Protein AF-A0A0N1B416-F1 (afdb_monomer_lite)

Sequence (155 aa):
MKAIVTQAWQATYADPIELNMGDELTLGRRDSEYPGWVWAACVRTGKSGWVPETLVQMKDELPVARRAYSGRELNVQPGDVITVIDTLFGWHWAQLKSGVVGWLPANHVAAWPAMRMRAERRSDAEDDEALAGQLQRLTRFASSGQANRGNELRA

Secondary structure (DSSP, 8-state):
-EEEE-S-B--S-SS--EE-TT-BEEEEEEPSSSTTEEEEEETTT--EEEEEGGGEEEETTEEEESS-EE-PBP-B-TT-EEEEEEEETTEEEEEETTS-EEEEEGGGEEETTTTHHHHHHHHHHHHHHHHHHHHHHHTTSSS------------

Radius of gyration: 32.16 Å; chains: 1; bounding box: 93×24×95 Å

Foldseek 3Di:
DKKFFAAWDDKPDPDWDWAAAFFFWDWDDADPVQGQWTWIAGPVPRHIDIDGVVQWDQDPNTTTGRHTDTQFADGDHGGFMWDFDDDDRQKTFIAGPVRDTHIDGNVRIDDPPPPPVPPVVVVVVVVVVVVVVVVVVVVVVVPPDDDDDDDDDDD

Structure (mmCIF, N/CA/C/O backbone):
data_AF-A0A0N1B416-F1
#
_entry.id   AF-A0A0N1B416-F1
#
loop_
_atom_site.group_PDB
_atom_site.id
_atom_site.type_symbol
_atom_site.label_atom_id
_atom_site.label_alt_id
_atom_site.label_comp_id
_atom_site.label_asym_id
_atom_site.label_entity_id
_atom_site.label_seq_id
_atom_site.pdbx_PDB_ins_code
_atom_site.Cartn_x
_atom_site.Cartn_y
_atom_site.Cartn_z
_atom_site.occupancy
_atom_site.B_iso_or_equiv
_atom_site.auth_seq_id
_atom_site.auth_comp_id
_atom_site.auth_asym_id
_atom_site.auth_atom_id
_atom_site.pdbx_PDB_model_num
ATOM 1 N N . MET A 1 1 ? -12.748 -7.566 6.703 1.00 91.75 1 MET A N 1
ATOM 2 C CA . MET A 1 1 ? -12.918 -7.601 8.183 1.00 91.75 1 MET A CA 1
ATOM 3 C C . MET A 1 1 ? -13.146 -6.176 8.688 1.00 91.75 1 MET A C 1
ATOM 5 O O . MET A 1 1 ? -12.531 -5.278 8.132 1.00 91.75 1 MET A O 1
ATOM 9 N N . LYS A 1 2 ? -13.998 -5.928 9.696 1.00 95.12 2 LYS A N 1
ATOM 10 C CA . LYS A 1 2 ? -14.076 -4.599 10.343 1.00 95.12 2 LYS A CA 1
ATOM 11 C C . LYS A 1 2 ? -13.057 -4.481 11.477 1.00 95.12 2 LYS A C 1
ATOM 13 O O . LYS A 1 2 ? -12.913 -5.416 12.263 1.00 95.12 2 LYS A O 1
ATOM 18 N N . ALA A 1 3 ? -12.416 -3.324 11.583 1.00 95.94 3 ALA A N 1
ATOM 19 C CA . ALA A 1 3 ? -11.455 -3.015 12.635 1.00 95.94 3 ALA A CA 1
ATOM 20 C C . ALA A 1 3 ? -11.609 -1.563 13.107 1.00 95.94 3 ALA A C 1
ATOM 22 O O . ALA A 1 3 ? -12.207 -0.732 12.418 1.00 95.94 3 ALA A O 1
ATOM 23 N N . ILE A 1 4 ? -11.083 -1.284 14.294 1.00 96.00 4 ILE A N 1
ATOM 24 C CA . ILE A 1 4 ? -10.955 0.061 14.852 1.00 96.00 4 ILE A CA 1
ATOM 25 C C . ILE A 1 4 ? -9.478 0.422 14.941 1.00 96.00 4 ILE A C 1
ATOM 27 O O . ILE A 1 4 ? -8.661 -0.398 15.360 1.00 96.00 4 ILE A O 1
ATOM 31 N N . VAL A 1 5 ? -9.142 1.641 14.543 1.00 97.06 5 VAL A N 1
ATOM 32 C CA . VAL A 1 5 ? -7.798 2.195 14.691 1.00 97.06 5 VAL A CA 1
ATOM 33 C C . VAL A 1 5 ? -7.546 2.473 16.172 1.00 97.06 5 VAL A C 1
ATOM 35 O O . VAL A 1 5 ? -8.358 3.110 16.843 1.00 97.06 5 VAL A O 1
ATOM 38 N N . THR A 1 6 ? -6.432 1.974 16.697 1.00 96.94 6 THR A N 1
ATOM 39 C CA . THR A 1 6 ? -6.009 2.145 18.096 1.00 96.94 6 THR A CA 1
ATOM 40 C C . THR A 1 6 ? -4.849 3.127 18.231 1.00 96.94 6 THR A C 1
ATOM 42 O O . THR A 1 6 ? -4.691 3.733 19.289 1.00 96.94 6 THR A O 1
ATOM 45 N N . GLN A 1 7 ? -4.069 3.325 17.166 1.00 97.69 7 GLN A N 1
ATOM 46 C CA . GLN A 1 7 ? -2.953 4.268 17.098 1.00 97.69 7 GLN A CA 1
ATOM 47 C C . GLN A 1 7 ? -3.022 5.064 15.793 1.00 97.69 7 GLN A C 1
ATOM 49 O O . GLN A 1 7 ? -3.337 4.508 14.743 1.00 97.69 7 GLN A O 1
ATOM 54 N N . ALA A 1 8 ? -2.720 6.362 15.848 1.00 97.81 8 ALA A N 1
ATOM 55 C CA . ALA A 1 8 ? -2.707 7.200 14.652 1.00 97.81 8 ALA A CA 1
ATOM 56 C C . ALA A 1 8 ? -1.671 6.695 13.632 1.00 97.81 8 ALA A C 1
ATOM 58 O O . ALA A 1 8 ? -0.619 6.179 14.010 1.00 97.81 8 ALA A O 1
ATOM 59 N N . TRP A 1 9 ? -1.961 6.874 12.347 1.00 97.69 9 TRP A N 1
ATOM 60 C CA . TRP A 1 9 ? -0.996 6.690 11.263 1.00 97.69 9 TRP A CA 1
ATOM 61 C C . TRP A 1 9 ? -1.133 7.855 10.292 1.00 97.69 9 TRP A C 1
ATOM 63 O O . TRP A 1 9 ? -2.249 8.268 9.964 1.00 97.69 9 TRP A O 1
ATOM 73 N N . GLN A 1 10 ? 0.002 8.390 9.857 1.00 97.25 10 GLN A N 1
ATOM 74 C CA . GLN A 1 10 ? 0.067 9.450 8.866 1.00 97.25 10 GLN A CA 1
ATOM 75 C C . GLN A 1 10 ? 0.816 8.919 7.655 1.00 97.25 10 GLN A C 1
ATOM 77 O O . GLN A 1 10 ? 1.895 8.352 7.801 1.00 97.25 10 GLN A O 1
ATOM 82 N N . ALA A 1 11 ? 0.232 9.116 6.475 1.00 95.88 11 ALA A N 1
ATOM 83 C CA . ALA A 1 11 ? 0.821 8.673 5.227 1.00 95.88 11 ALA A CA 1
ATOM 84 C C . ALA A 1 11 ? 2.219 9.274 5.060 1.00 95.88 11 ALA A C 1
ATOM 86 O O . ALA A 1 11 ? 2.392 10.495 5.095 1.00 95.88 11 ALA A O 1
ATOM 87 N N . THR A 1 12 ? 3.202 8.404 4.853 1.00 93.81 12 THR A N 1
ATOM 88 C CA . THR A 1 12 ? 4.614 8.801 4.790 1.00 93.81 12 THR A CA 1
ATOM 89 C C . THR A 1 12 ? 4.937 9.558 3.501 1.00 93.81 12 THR A C 1
ATOM 91 O O . THR A 1 12 ? 5.748 10.485 3.492 1.00 93.81 12 THR A O 1
ATOM 94 N N . TYR A 1 13 ? 4.286 9.182 2.399 1.00 91.56 13 TYR A N 1
ATOM 95 C CA . TYR A 1 13 ? 4.576 9.694 1.063 1.00 91.56 13 TYR A CA 1
ATOM 96 C C . TYR A 1 13 ? 3.365 10.426 0.489 1.00 91.56 13 TYR A C 1
ATOM 98 O O . TYR A 1 13 ? 2.300 9.840 0.303 1.00 91.56 13 TYR A O 1
ATOM 106 N N . ALA A 1 14 ? 3.542 11.711 0.170 1.00 90.25 14 ALA A N 1
ATOM 107 C CA . ALA A 1 14 ? 2.498 12.518 -0.460 1.00 90.25 14 ALA A CA 1
ATOM 108 C C . ALA A 1 14 ? 2.210 12.081 -1.907 1.00 90.25 14 ALA A C 1
ATOM 110 O O . ALA A 1 14 ? 1.077 12.205 -2.367 1.00 90.25 14 ALA A O 1
ATOM 111 N N . ASP A 1 15 ? 3.228 11.563 -2.602 1.00 92.56 15 ASP A N 1
ATOM 112 C CA . ASP A 1 15 ? 3.116 11.060 -3.969 1.00 92.56 15 ASP A CA 1
ATOM 113 C C . ASP A 1 15 ? 3.528 9.578 -4.033 1.00 92.56 15 ASP A C 1
ATOM 115 O O . ASP A 1 15 ? 4.700 9.270 -4.272 1.00 92.56 15 ASP A O 1
ATOM 119 N N . PRO A 1 16 ? 2.604 8.649 -3.727 1.00 95.81 16 PRO A N 1
ATOM 120 C CA . PRO A 1 16 ? 2.920 7.230 -3.645 1.00 95.81 16 PRO A CA 1
ATOM 121 C C . PRO A 1 16 ? 3.225 6.626 -5.020 1.00 95.81 16 PRO A C 1
ATOM 123 O O . PRO A 1 16 ? 2.809 7.127 -6.069 1.00 95.81 16 PRO A O 1
ATOM 126 N N . ILE A 1 17 ? 3.927 5.491 -5.010 1.00 97.88 17 ILE A N 1
ATOM 127 C CA . ILE A 1 17 ? 4.115 4.683 -6.214 1.00 97.88 17 ILE A CA 1
ATOM 128 C C . ILE A 1 17 ? 2.772 4.113 -6.692 1.00 97.88 17 ILE A C 1
ATOM 130 O O . ILE A 1 17 ? 1.999 3.562 -5.909 1.00 97.88 17 ILE A O 1
ATOM 134 N N . GLU A 1 18 ? 2.524 4.221 -7.995 1.00 97.88 18 GLU A N 1
ATOM 135 C CA . GLU A 1 18 ? 1.348 3.673 -8.672 1.00 97.88 18 GLU A CA 1
ATOM 136 C C . GLU A 1 18 ? 1.817 2.828 -9.856 1.00 97.88 18 GLU A C 1
ATOM 138 O O . GLU A 1 18 ? 2.537 3.315 -10.736 1.00 97.88 18 GLU A O 1
ATOM 143 N N . LEU A 1 19 ? 1.416 1.560 -9.863 1.00 98.44 19 LEU A N 1
ATOM 144 C CA . LEU A 1 19 ? 1.867 0.553 -10.815 1.00 98.44 19 LEU A CA 1
ATOM 145 C C . LEU A 1 19 ? 0.690 -0.045 -11.574 1.00 98.44 19 LEU A C 1
ATOM 147 O O . LEU A 1 19 ? -0.340 -0.393 -10.992 1.00 98.44 19 LEU A O 1
ATOM 151 N N . ASN A 1 20 ? 0.901 -0.255 -12.866 1.00 98.38 20 ASN A N 1
ATOM 152 C CA . ASN A 1 20 ? 0.094 -1.116 -13.713 1.00 98.38 20 ASN A CA 1
ATOM 153 C C . ASN A 1 20 ? 0.740 -2.501 -13.817 1.00 98.38 20 ASN A C 1
ATOM 155 O O . ASN A 1 20 ? 1.9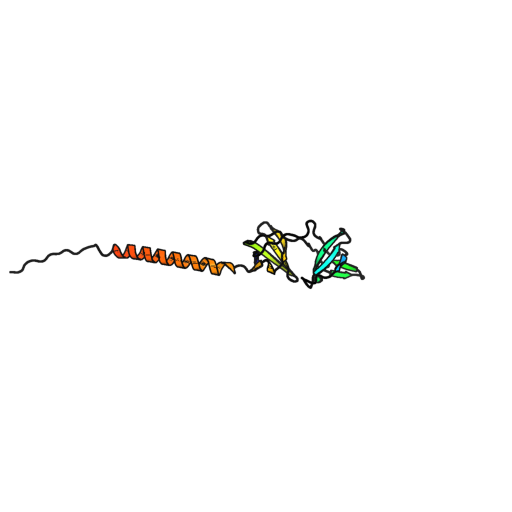44 -2.664 -13.625 1.00 98.38 20 ASN A O 1
ATOM 159 N N . MET A 1 21 ? -0.057 -3.507 -14.179 1.00 98.06 21 MET A N 1
ATOM 160 C CA . MET A 1 21 ? 0.492 -4.811 -14.555 1.00 98.06 21 MET A CA 1
ATOM 161 C C . MET A 1 21 ? 1.476 -4.647 -15.721 1.00 98.06 21 MET A C 1
ATOM 163 O O . MET A 1 21 ? 1.145 -4.028 -16.729 1.00 98.06 21 MET A O 1
ATOM 167 N N . GLY A 1 22 ? 2.660 -5.235 -15.584 1.00 98.12 22 GLY A N 1
ATOM 168 C CA . GLY A 1 22 ? 3.729 -5.192 -16.575 1.00 98.12 22 GLY A CA 1
ATOM 169 C C . GLY A 1 22 ? 4.636 -3.965 -16.495 1.00 98.12 22 GLY A C 1
ATOM 170 O O . GLY A 1 22 ? 5.588 -3.914 -17.266 1.00 98.12 22 GLY A O 1
ATOM 171 N N . ASP A 1 23 ? 4.393 -3.008 -15.588 1.00 98.50 23 ASP A N 1
ATOM 172 C CA . ASP A 1 23 ? 5.325 -1.893 -15.386 1.00 98.50 23 ASP A CA 1
ATOM 173 C C . ASP A 1 23 ? 6.698 -2.424 -14.949 1.00 98.50 23 ASP A C 1
ATOM 175 O O . ASP A 1 23 ? 6.791 -3.202 -13.997 1.00 98.50 23 ASP A O 1
ATOM 179 N N . GLU A 1 24 ? 7.756 -1.982 -15.628 1.00 98.56 24 GLU A N 1
ATOM 180 C CA . GLU A 1 24 ? 9.140 -2.293 -15.270 1.00 98.56 24 GLU A CA 1
ATOM 181 C C . GLU A 1 24 ? 9.557 -1.551 -13.998 1.00 98.56 24 GLU A C 1
ATOM 183 O O . GLU A 1 24 ? 9.174 -0.394 -13.762 1.00 98.56 24 GLU A O 1
ATOM 188 N N . LEU A 1 25 ? 10.341 -2.237 -13.170 1.00 98.62 25 LEU A N 1
ATOM 189 C CA . LEU A 1 25 ? 10.770 -1.770 -11.864 1.00 98.62 25 LEU A CA 1
ATOM 190 C C . LEU A 1 25 ? 12.295 -1.696 -11.779 1.00 98.62 25 LEU A C 1
ATOM 192 O O . LEU A 1 25 ? 13.008 -2.540 -12.303 1.00 98.62 25 LEU A O 1
ATOM 196 N N . THR A 1 26 ? 12.799 -0.749 -11.000 1.00 98.31 26 THR A N 1
ATOM 197 C CA . THR A 1 26 ? 14.152 -0.817 -10.441 1.00 98.31 26 THR A CA 1
ATOM 198 C C . THR A 1 26 ? 14.030 -1.206 -8.978 1.00 98.31 26 THR A C 1
ATOM 200 O O . THR A 1 26 ? 13.433 -0.467 -8.192 1.00 98.31 26 THR A O 1
ATOM 203 N N . LEU A 1 27 ? 14.569 -2.366 -8.601 1.00 98.19 27 LEU A N 1
ATOM 204 C CA . LEU A 1 27 ? 14.511 -2.852 -7.222 1.00 98.19 27 LEU A CA 1
ATOM 205 C C . LEU A 1 27 ? 15.655 -2.271 -6.387 1.00 98.19 27 LEU A C 1
ATOM 207 O O . LEU A 1 27 ? 16.807 -2.231 -6.815 1.00 98.19 27 LEU A O 1
ATOM 211 N N . GLY A 1 28 ? 15.318 -1.836 -5.180 1.00 97.62 28 GLY A N 1
ATOM 212 C CA . GLY A 1 28 ? 16.240 -1.341 -4.172 1.00 97.62 28 GLY A CA 1
ATOM 213 C C . GLY A 1 28 ? 16.364 -2.298 -2.990 1.00 97.62 28 GLY A C 1
ATOM 214 O O . GLY A 1 28 ? 16.371 -3.521 -3.132 1.00 97.62 28 GLY A O 1
ATOM 215 N N . ARG A 1 29 ? 16.491 -1.720 -1.792 1.00 97.50 29 ARG A N 1
ATOM 216 C CA . ARG A 1 29 ? 16.649 -2.484 -0.549 1.00 97.50 29 ARG A CA 1
ATOM 217 C C . ARG A 1 29 ? 15.358 -3.196 -0.144 1.00 97.50 29 ARG A C 1
ATOM 219 O O . ARG A 1 29 ? 14.263 -2.717 -0.425 1.00 97.50 29 ARG A O 1
ATOM 226 N N . ARG A 1 30 ? 15.513 -4.292 0.593 1.00 97.88 30 ARG A N 1
ATOM 227 C CA . ARG A 1 30 ? 14.425 -4.943 1.330 1.00 97.88 30 ARG A CA 1
ATOM 228 C C . ARG A 1 30 ? 14.180 -4.227 2.649 1.00 97.88 30 ARG A C 1
ATOM 230 O O . ARG A 1 30 ? 15.113 -3.645 3.208 1.00 97.88 30 ARG A O 1
ATOM 237 N N . ASP A 1 31 ? 12.945 -4.271 3.122 1.00 96.00 31 ASP A N 1
ATOM 238 C CA . ASP A 1 31 ? 12.591 -3.742 4.432 1.00 96.00 31 ASP A CA 1
ATOM 239 C C . ASP A 1 31 ? 12.964 -4.760 5.524 1.00 96.00 31 ASP A C 1
ATOM 241 O O . ASP A 1 31 ? 12.555 -5.922 5.481 1.00 96.00 31 ASP A O 1
ATOM 245 N N . SER A 1 32 ? 13.793 -4.339 6.481 1.00 93.06 32 SER A N 1
ATOM 246 C CA . SER A 1 32 ? 14.192 -5.172 7.620 1.00 93.06 32 SER A CA 1
ATOM 247 C C . SER A 1 32 ? 13.163 -5.177 8.748 1.00 93.06 32 SER A C 1
ATOM 249 O O . SER A 1 32 ? 13.138 -6.122 9.532 1.00 93.06 32 SER A O 1
ATOM 251 N N . GLU A 1 33 ? 12.352 -4.123 8.857 1.00 93.50 33 GLU A N 1
ATOM 252 C CA . GLU A 1 33 ? 11.282 -4.004 9.850 1.00 93.50 33 GLU A CA 1
ATOM 253 C C . GLU A 1 33 ? 10.031 -4.758 9.388 1.00 93.50 33 GLU A C 1
ATOM 255 O O . GLU A 1 33 ? 9.398 -5.453 10.183 1.00 93.50 33 GLU A O 1
ATOM 260 N N . TYR A 1 34 ? 9.742 -4.713 8.083 1.00 93.31 34 TYR A N 1
ATOM 261 C CA . TYR A 1 34 ? 8.634 -5.439 7.462 1.00 93.31 34 TYR A CA 1
ATOM 262 C C . TYR A 1 34 ? 9.124 -6.430 6.388 1.00 93.31 34 TYR A C 1
ATOM 264 O O . TYR A 1 34 ? 9.027 -6.156 5.188 1.00 93.31 34 TYR A O 1
ATOM 272 N N . PRO A 1 35 ? 9.622 -7.621 6.780 1.00 95.75 35 PRO A N 1
ATOM 273 C CA . PRO A 1 35 ? 10.059 -8.640 5.830 1.00 95.75 35 PRO A CA 1
ATOM 274 C C . PRO A 1 35 ? 8.961 -9.017 4.828 1.00 95.75 35 PRO A C 1
ATOM 276 O O . PRO A 1 35 ? 7.826 -9.296 5.210 1.00 95.75 35 PRO A O 1
ATOM 279 N N . GLY A 1 36 ? 9.316 -9.065 3.543 1.00 96.88 36 GLY A N 1
ATOM 280 C CA . GLY A 1 36 ? 8.376 -9.269 2.434 1.00 96.88 36 GLY A CA 1
ATOM 281 C C . GLY A 1 36 ? 8.039 -7.990 1.666 1.00 96.88 36 GLY A C 1
ATOM 282 O O . GLY A 1 36 ? 7.337 -8.062 0.658 1.00 96.88 36 GLY A O 1
ATOM 283 N N . TRP A 1 37 ? 8.575 -6.843 2.090 1.00 98.19 37 TRP A N 1
ATOM 284 C CA . TRP A 1 37 ? 8.539 -5.583 1.351 1.00 98.19 37 TRP A CA 1
ATOM 285 C C . TRP A 1 37 ? 9.900 -5.251 0.729 1.00 98.19 37 TRP A C 1
ATOM 287 O O . TRP A 1 37 ? 10.958 -5.466 1.326 1.00 98.19 37 TRP A O 1
ATOM 297 N N . VAL A 1 38 ? 9.874 -4.686 -0.478 1.00 98.38 38 VAL A N 1
ATOM 298 C CA . VAL A 1 38 ? 11.055 -4.208 -1.204 1.00 98.38 38 VAL A CA 1
ATOM 299 C C . VAL A 1 38 ? 10.806 -2.801 -1.730 1.00 98.38 38 VAL A C 1
ATOM 301 O O . VAL A 1 38 ? 9.702 -2.464 -2.161 1.00 98.38 38 VAL A O 1
ATOM 304 N N . TRP A 1 39 ? 11.827 -1.952 -1.664 1.00 98.00 39 TRP A N 1
ATOM 305 C CA . TRP A 1 39 ? 11.776 -0.631 -2.269 1.00 98.00 39 TRP A CA 1
ATOM 306 C C . TRP A 1 39 ? 11.846 -0.795 -3.781 1.00 98.00 39 TRP A C 1
ATOM 308 O O . TRP A 1 39 ? 12.742 -1.475 -4.280 1.00 98.00 39 TRP A O 1
ATOM 318 N N . ALA A 1 40 ? 10.937 -0.172 -4.518 1.00 98.25 40 ALA A N 1
ATOM 319 C CA . ALA A 1 40 ? 10.949 -0.201 -5.972 1.00 98.25 40 ALA A CA 1
ATOM 320 C C . ALA A 1 40 ? 10.746 1.202 -6.538 1.00 98.25 40 ALA A C 1
ATOM 322 O O . ALA A 1 40 ? 10.059 2.025 -5.936 1.00 98.25 40 ALA A O 1
ATOM 323 N N . ALA A 1 41 ? 11.320 1.451 -7.710 1.00 98.19 41 ALA A N 1
ATOM 324 C CA . ALA A 1 41 ? 11.021 2.608 -8.541 1.00 98.19 41 ALA A CA 1
ATOM 325 C C . ALA A 1 41 ? 10.349 2.141 -9.834 1.00 98.19 41 ALA A C 1
ATOM 327 O O . ALA A 1 41 ? 10.829 1.212 -10.476 1.00 98.19 41 ALA A O 1
ATOM 328 N N . CYS A 1 42 ? 9.248 2.772 -10.228 1.00 98.25 42 CYS A N 1
ATOM 329 C CA . CYS A 1 42 ? 8.588 2.512 -11.503 1.00 98.25 42 CYS A CA 1
ATOM 330 C C . CYS A 1 42 ? 9.353 3.213 -12.629 1.00 98.25 42 CYS A C 1
ATOM 332 O O . CYS A 1 42 ? 9.429 4.442 -12.629 1.00 98.25 42 CYS A O 1
ATOM 334 N N . VAL A 1 43 ? 9.852 2.476 -13.622 1.00 97.69 43 VAL A N 1
ATOM 335 C CA . VAL A 1 43 ? 10.613 3.063 -14.743 1.00 97.69 43 VAL A CA 1
ATOM 336 C C . VAL A 1 43 ? 9.765 4.068 -15.531 1.00 97.69 43 VAL A C 1
ATOM 338 O O . VAL A 1 43 ? 10.235 5.145 -15.887 1.00 97.69 43 VAL A O 1
ATOM 341 N N . ARG A 1 44 ? 8.478 3.763 -15.741 1.00 97.44 44 ARG A N 1
ATOM 342 C CA . ARG A 1 44 ? 7.543 4.610 -16.501 1.00 97.44 44 ARG A CA 1
ATOM 343 C C . ARG A 1 44 ? 7.252 5.955 -15.833 1.00 97.44 44 ARG A C 1
ATOM 345 O O . ARG A 1 44 ? 7.051 6.943 -16.531 1.00 97.44 44 ARG A O 1
ATOM 352 N N . THR A 1 45 ? 7.141 5.990 -14.504 1.00 97.06 45 THR A N 1
ATOM 353 C CA . THR A 1 45 ? 6.716 7.202 -13.772 1.00 97.06 45 THR A CA 1
ATOM 354 C C . THR A 1 45 ? 7.839 7.873 -12.991 1.00 97.06 45 THR A C 1
ATOM 356 O O . THR A 1 45 ? 7.668 9.007 -12.554 1.00 97.06 45 THR A O 1
ATOM 359 N N . GLY A 1 46 ? 8.954 7.179 -12.758 1.00 96.44 46 GLY A N 1
ATOM 360 C CA . GLY A 1 46 ? 10.024 7.596 -11.851 1.00 96.44 46 GLY A CA 1
ATOM 361 C C . GLY A 1 46 ? 9.654 7.543 -10.362 1.00 96.44 46 GLY A C 1
ATOM 362 O O . GLY A 1 46 ? 10.520 7.744 -9.511 1.00 96.44 46 GLY A O 1
ATOM 363 N N . LYS A 1 47 ? 8.389 7.267 -10.014 1.00 97.38 47 LYS A N 1
ATOM 364 C CA . LYS A 1 47 ? 7.931 7.235 -8.620 1.00 97.38 47 LYS A CA 1
ATOM 365 C C . LYS A 1 47 ? 8.446 5.998 -7.911 1.00 97.38 47 LYS A C 1
ATOM 367 O O . LYS A 1 47 ? 8.529 4.923 -8.503 1.00 97.38 47 LYS A O 1
ATOM 372 N N . SER A 1 48 ? 8.761 6.161 -6.632 1.00 97.31 48 SER A N 1
ATOM 373 C CA . SER A 1 48 ? 9.320 5.102 -5.801 1.00 97.31 48 SER A CA 1
ATOM 374 C C . SER A 1 48 ? 8.495 4.884 -4.544 1.00 97.31 48 SER A C 1
ATOM 376 O O . SER A 1 48 ? 7.868 5.811 -4.038 1.00 97.31 48 SER A O 1
ATOM 378 N N . GLY A 1 49 ? 8.500 3.657 -4.042 1.00 97.56 49 GLY A N 1
ATOM 379 C CA . GLY A 1 49 ? 7.785 3.293 -2.829 1.00 97.56 49 GLY A CA 1
ATOM 380 C C . GLY A 1 49 ? 7.990 1.832 -2.466 1.00 97.56 49 GLY A C 1
ATOM 381 O O . GLY A 1 49 ? 8.595 1.061 -3.216 1.00 97.56 49 GLY A O 1
ATOM 382 N N . TRP A 1 50 ? 7.464 1.450 -1.307 1.00 98.00 50 TRP A N 1
ATOM 383 C CA . TRP A 1 50 ? 7.444 0.060 -0.877 1.00 98.00 50 TRP A CA 1
ATOM 384 C C . TRP A 1 50 ? 6.395 -0.732 -1.656 1.00 98.00 50 TRP A C 1
ATOM 386 O O . TRP A 1 50 ? 5.234 -0.326 -1.778 1.00 98.00 50 TRP A O 1
ATOM 396 N N . VAL A 1 51 ? 6.815 -1.884 -2.172 1.00 98.06 51 VAL A N 1
ATOM 397 C CA . VAL A 1 51 ? 5.946 -2.866 -2.820 1.00 98.06 51 VAL A CA 1
ATOM 398 C C . VAL A 1 51 ? 6.142 -4.234 -2.166 1.00 98.06 51 VAL A C 1
ATOM 400 O O . VAL A 1 51 ? 7.251 -4.540 -1.718 1.00 98.06 51 VAL A O 1
ATOM 403 N N . PRO A 1 52 ? 5.104 -5.082 -2.099 1.00 97.94 52 PRO A N 1
ATOM 404 C CA . PRO A 1 52 ? 5.286 -6.434 -1.598 1.00 97.94 52 PRO A CA 1
ATOM 405 C C . PRO A 1 52 ? 6.139 -7.223 -2.596 1.00 97.94 52 PRO A C 1
ATOM 407 O O . PRO A 1 52 ? 5.909 -7.150 -3.801 1.00 97.94 52 PRO A O 1
ATOM 410 N N . GLU A 1 53 ? 7.096 -8.020 -2.126 1.00 97.50 53 GLU A N 1
ATOM 411 C CA . GLU A 1 53 ? 7.973 -8.820 -2.995 1.00 97.50 53 GLU A CA 1
ATOM 412 C C . GLU A 1 53 ? 7.176 -9.762 -3.908 1.00 97.50 53 GLU A C 1
ATOM 414 O O . GLU A 1 53 ? 7.559 -10.008 -5.047 1.00 97.50 53 GLU A O 1
ATOM 419 N N . THR A 1 54 ? 6.009 -10.224 -3.451 1.00 97.38 54 THR A N 1
ATOM 420 C CA . THR A 1 54 ? 5.085 -11.064 -4.230 1.00 97.38 54 THR A CA 1
ATOM 421 C C . THR A 1 54 ? 4.436 -10.345 -5.418 1.00 97.38 54 THR A C 1
ATOM 423 O O . THR A 1 54 ? 3.850 -11.006 -6.283 1.00 97.38 54 THR A O 1
ATOM 426 N N . LEU A 1 55 ? 4.520 -9.009 -5.477 1.00 97.75 55 LEU A N 1
ATOM 427 C CA . LEU A 1 55 ? 4.144 -8.210 -6.644 1.00 97.75 55 LEU A CA 1
ATOM 428 C C . LEU A 1 55 ? 5.191 -8.301 -7.752 1.00 97.75 55 LEU A C 1
ATOM 430 O O . LEU A 1 55 ? 4.845 -8.102 -8.912 1.00 97.75 55 LEU A O 1
ATOM 434 N N . VAL A 1 56 ? 6.449 -8.567 -7.417 1.00 98.00 56 VAL A N 1
ATOM 435 C CA . VAL A 1 56 ? 7.546 -8.540 -8.379 1.00 98.00 56 VAL A CA 1
ATOM 436 C C . VAL A 1 56 ? 7.611 -9.873 -9.119 1.00 98.00 56 VAL A C 1
ATOM 438 O O . VAL A 1 56 ? 7.629 -10.946 -8.517 1.00 98.00 56 VAL A O 1
ATOM 441 N N . GLN A 1 57 ? 7.654 -9.809 -10.445 1.00 98.00 57 GLN A N 1
ATOM 442 C CA . GLN A 1 57 ? 7.850 -10.955 -11.324 1.00 98.00 57 GLN A CA 1
ATOM 443 C C . GLN A 1 57 ? 9.043 -10.684 -12.237 1.00 98.00 57 GLN A C 1
ATOM 445 O O . GLN A 1 57 ? 9.132 -9.611 -12.816 1.00 98.00 57 GLN A O 1
ATOM 450 N N . MET A 1 58 ? 9.937 -11.658 -12.412 1.00 97.62 58 MET A N 1
ATOM 451 C CA . MET A 1 58 ? 10.989 -11.561 -13.427 1.00 97.62 58 MET A CA 1
ATOM 452 C C . MET A 1 58 ? 10.419 -11.958 -14.791 1.00 97.62 58 MET A C 1
ATOM 454 O O . MET A 1 58 ? 9.860 -13.049 -14.933 1.00 97.62 58 MET A O 1
ATOM 458 N N . LYS A 1 59 ? 10.561 -11.085 -15.786 1.00 96.44 59 LYS A N 1
ATOM 459 C CA . LYS A 1 59 ? 10.202 -11.328 -17.183 1.00 96.44 59 LYS A CA 1
ATOM 460 C C . LYS A 1 59 ? 11.373 -10.903 -18.060 1.00 96.44 59 LYS A C 1
ATOM 462 O O . LYS A 1 59 ? 11.775 -9.750 -17.998 1.00 96.44 59 LYS A O 1
ATOM 467 N N . ASP A 1 60 ? 11.916 -11.835 -18.842 1.00 94.75 60 ASP A N 1
ATOM 468 C CA . ASP A 1 60 ? 13.077 -11.589 -19.711 1.00 94.75 60 ASP A CA 1
ATOM 469 C C . ASP A 1 60 ? 14.246 -10.926 -18.948 1.00 94.75 60 ASP A C 1
ATOM 471 O O . ASP A 1 60 ? 14.821 -9.941 -19.388 1.00 94.75 60 ASP A O 1
ATOM 475 N N . GLU A 1 61 ? 14.540 -11.447 -17.748 1.00 94.25 61 GLU A N 1
ATOM 476 C CA . GLU A 1 61 ? 15.549 -10.933 -16.797 1.00 94.25 61 GLU A CA 1
ATOM 477 C C . GLU A 1 61 ? 15.272 -9.539 -16.196 1.00 94.25 61 GLU A C 1
ATOM 479 O O . GLU A 1 61 ? 16.038 -9.076 -15.351 1.00 94.25 61 GLU A O 1
ATOM 484 N N . LEU A 1 62 ? 14.137 -8.912 -16.518 1.00 96.19 62 LEU A N 1
ATOM 485 C CA . LEU A 1 62 ? 13.710 -7.633 -15.951 1.00 96.19 62 LEU A CA 1
ATOM 486 C C . LEU A 1 62 ? 12.621 -7.823 -14.882 1.00 96.19 62 LEU A C 1
ATOM 488 O O . LEU A 1 62 ? 11.673 -8.588 -15.090 1.00 96.19 62 LEU A O 1
ATOM 492 N N . PRO A 1 63 ? 12.706 -7.142 -13.727 1.00 98.25 63 PRO A N 1
ATOM 493 C CA . PRO A 1 63 ? 11.636 -7.165 -12.742 1.00 98.25 63 PRO A CA 1
ATOM 494 C C . PRO A 1 63 ? 10.471 -6.279 -13.200 1.00 98.25 63 PRO A C 1
ATOM 496 O O . PRO A 1 63 ? 10.629 -5.091 -13.476 1.00 98.25 63 PRO A O 1
ATOM 499 N N . VAL A 1 64 ? 9.276 -6.859 -13.235 1.00 98.62 64 VAL A N 1
ATOM 500 C CA . VAL A 1 64 ? 8.028 -6.193 -13.616 1.00 98.62 64 VAL A CA 1
ATOM 501 C C . VAL A 1 64 ? 6.951 -6.388 -12.551 1.00 98.62 64 VAL A C 1
ATOM 503 O O . VAL A 1 64 ? 6.950 -7.368 -11.801 1.00 98.62 64 VAL A O 1
ATOM 506 N N . ALA A 1 65 ? 5.993 -5.467 -12.491 1.00 98.56 65 ALA A N 1
ATOM 507 C CA . ALA A 1 65 ? 4.829 -5.589 -11.626 1.00 98.56 65 ALA A CA 1
ATOM 508 C C . ALA A 1 65 ? 3.870 -6.674 -12.150 1.00 98.56 65 ALA A C 1
ATOM 510 O O . ALA A 1 65 ? 3.294 -6.563 -13.231 1.00 98.56 65 ALA A O 1
ATOM 511 N N . ARG A 1 66 ? 3.628 -7.719 -11.359 1.00 98.25 66 ARG A N 1
ATOM 512 C CA . ARG A 1 66 ? 2.729 -8.837 -11.696 1.00 98.25 66 ARG A CA 1
ATOM 513 C C . ARG A 1 66 ? 1.258 -8.424 -11.806 1.00 98.25 66 ARG A C 1
ATOM 515 O O . ARG A 1 66 ? 0.460 -9.129 -12.416 1.00 98.25 66 ARG A O 1
ATOM 522 N N . ARG A 1 67 ? 0.869 -7.316 -11.175 1.00 97.88 67 ARG A N 1
ATOM 523 C CA . ARG A 1 67 ? -0.495 -6.765 -11.175 1.00 97.88 67 ARG A CA 1
ATOM 524 C C . ARG A 1 67 ? -0.461 -5.267 -10.886 1.00 97.88 67 ARG A C 1
ATOM 526 O O . ARG A 1 67 ? 0.577 -4.742 -10.502 1.00 97.88 67 ARG A O 1
ATOM 533 N N . ALA A 1 68 ? -1.606 -4.603 -11.028 1.00 97.88 68 ALA A N 1
ATOM 534 C CA . ALA A 1 68 ? -1.745 -3.229 -10.564 1.00 97.88 68 ALA A CA 1
ATOM 535 C C . ALA A 1 68 ? -1.571 -3.135 -9.036 1.00 97.88 68 ALA A C 1
ATOM 537 O O . ALA A 1 68 ? -1.944 -4.056 -8.291 1.00 97.88 68 ALA A O 1
ATOM 538 N N . TYR A 1 69 ? -0.992 -2.026 -8.581 1.00 98.19 69 TYR A N 1
ATOM 539 C CA . TYR A 1 69 ? -0.685 -1.777 -7.176 1.00 98.19 69 TYR A CA 1
ATOM 540 C C . TYR A 1 69 ? -0.598 -0.277 -6.884 1.00 98.19 69 TYR A C 1
ATOM 542 O O . TYR A 1 69 ? -0.055 0.478 -7.685 1.00 98.19 69 TYR A O 1
ATOM 550 N N . SER A 1 70 ? -1.074 0.114 -5.703 1.00 97.88 70 SER A N 1
ATOM 551 C CA . SER A 1 70 ? -0.925 1.458 -5.148 1.00 97.88 70 SER A CA 1
ATOM 552 C C . SER A 1 70 ? -0.180 1.362 -3.821 1.00 97.88 70 SER A C 1
ATOM 554 O O . SER A 1 70 ? -0.575 0.597 -2.937 1.00 97.88 70 SER A O 1
ATOM 556 N N . GLY A 1 71 ? 0.887 2.148 -3.681 1.00 97.50 71 GLY A N 1
ATOM 557 C CA . GLY A 1 71 ? 1.617 2.339 -2.426 1.00 97.50 71 GLY A CA 1
ATOM 558 C C . GLY A 1 71 ? 0.994 3.402 -1.524 1.00 97.50 71 GLY A C 1
ATOM 559 O O . GLY A 1 71 ? 1.645 3.881 -0.603 1.00 97.50 71 GLY A O 1
ATOM 560 N N . ARG A 1 72 ? -0.239 3.833 -1.811 1.00 97.81 72 ARG A N 1
ATOM 561 C CA . ARG A 1 72 ? -0.938 4.851 -1.032 1.00 97.81 72 ARG A CA 1
ATOM 562 C C . ARG A 1 72 ? -1.164 4.381 0.398 1.00 97.81 72 ARG A C 1
ATOM 564 O O . ARG A 1 72 ? -1.726 3.314 0.618 1.00 97.81 72 ARG A O 1
ATOM 571 N N . GLU A 1 73 ? -0.846 5.234 1.357 1.00 98.19 73 GLU A N 1
ATOM 572 C CA . GLU A 1 73 ? -1.153 5.026 2.771 1.00 98.19 73 GLU A CA 1
ATOM 573 C C . GLU A 1 73 ? -2.382 5.841 3.205 1.00 98.19 73 GLU A C 1
ATOM 575 O O . GLU A 1 73 ? -2.761 6.835 2.571 1.00 98.19 73 GLU A O 1
ATOM 580 N N . LEU A 1 74 ? -3.036 5.410 4.284 1.00 97.81 74 LEU A N 1
ATOM 5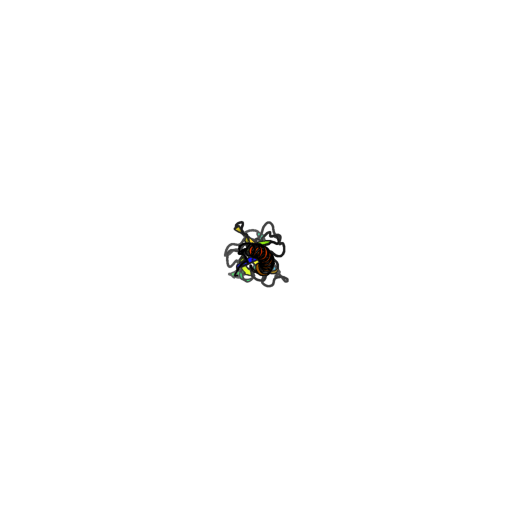81 C CA . LEU A 1 74 ? -4.112 6.167 4.920 1.00 97.81 74 LEU A CA 1
ATOM 582 C C . LEU A 1 74 ? -3.567 7.218 5.893 1.00 97.81 74 LEU A C 1
ATOM 584 O O . LEU A 1 74 ? -2.487 7.082 6.452 1.00 97.81 74 LEU A O 1
ATOM 588 N N . ASN A 1 75 ? -4.386 8.234 6.155 1.00 97.62 75 ASN A N 1
ATOM 589 C CA . ASN A 1 75 ? -4.269 9.066 7.349 1.00 97.62 75 ASN A CA 1
ATOM 590 C C . ASN A 1 75 ? -5.420 8.685 8.280 1.00 97.62 75 ASN A C 1
ATOM 592 O O . ASN A 1 75 ? -6.576 8.785 7.864 1.00 97.62 75 ASN A O 1
ATOM 596 N N . VAL A 1 76 ? -5.115 8.232 9.495 1.00 97.56 76 VAL A N 1
ATOM 597 C CA . VAL A 1 76 ? -6.119 7.756 10.459 1.00 97.56 76 VAL A CA 1
ATOM 598 C C . VAL A 1 76 ? -5.822 8.224 11.876 1.00 97.56 76 VAL A C 1
ATOM 600 O O . VAL A 1 76 ? -4.671 8.466 12.245 1.00 97.56 76 VAL A O 1
ATOM 603 N N . GLN A 1 77 ? -6.876 8.307 12.681 1.00 97.88 77 GLN A N 1
ATOM 604 C CA . GLN A 1 77 ? -6.835 8.626 14.103 1.00 97.88 77 GLN A CA 1
ATOM 605 C C . GLN A 1 77 ? -7.430 7.481 14.937 1.00 97.88 77 GLN A C 1
ATOM 607 O O . GLN A 1 77 ? -8.287 6.739 14.448 1.00 97.88 77 GLN A O 1
ATOM 612 N N . PRO A 1 78 ? -7.018 7.324 16.211 1.00 96.81 78 PRO A N 1
ATOM 613 C CA . PRO A 1 78 ? -7.652 6.374 17.115 1.00 96.81 78 PRO A CA 1
ATOM 614 C C . PRO A 1 78 ? -9.169 6.580 17.172 1.00 96.81 78 PRO A C 1
ATOM 616 O O . PRO A 1 78 ? -9.647 7.701 17.333 1.00 96.81 78 PRO A O 1
ATOM 619 N N . GLY A 1 79 ? -9.926 5.491 17.054 1.00 94.62 79 GLY A N 1
ATOM 620 C CA . GLY A 1 79 ? -11.387 5.523 16.979 1.00 94.62 79 GLY A CA 1
ATOM 621 C C . GLY A 1 79 ? -11.954 5.417 15.563 1.00 94.62 79 GLY A C 1
ATOM 622 O O . GLY A 1 79 ? -13.123 5.050 15.420 1.00 94.62 79 GLY A O 1
ATOM 623 N N . ASP A 1 80 ? -11.148 5.656 14.523 1.00 95.88 80 ASP A N 1
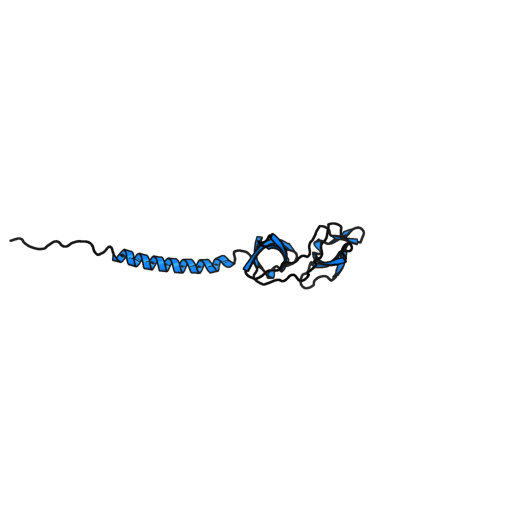ATOM 624 C CA . ASP A 1 80 ? -11.589 5.468 13.143 1.00 95.88 80 ASP A CA 1
ATOM 625 C C . ASP A 1 80 ? -11.978 4.009 12.890 1.00 95.88 80 ASP A C 1
ATOM 627 O O . ASP A 1 80 ? -11.255 3.069 13.233 1.00 95.88 80 ASP A O 1
ATOM 631 N N . VAL A 1 81 ? -13.137 3.813 12.260 1.00 95.31 81 VAL A N 1
ATOM 632 C CA . VAL A 1 81 ? -13.604 2.488 11.844 1.00 95.31 81 VAL A CA 1
ATOM 633 C C . VAL A 1 81 ? -13.221 2.265 10.392 1.00 95.31 81 VAL A C 1
ATOM 635 O O . VAL A 1 81 ? -13.618 3.025 9.503 1.00 95.31 81 VAL A O 1
ATOM 638 N N . ILE A 1 82 ? -12.505 1.172 10.155 1.00 97.12 82 ILE A N 1
ATOM 639 C CA . ILE A 1 82 ? -12.047 0.761 8.832 1.00 97.12 82 ILE A CA 1
ATOM 640 C C . ILE A 1 82 ? -12.607 -0.610 8.458 1.00 97.12 82 ILE A C 1
ATOM 642 O O . ILE A 1 82 ? -12.949 -1.442 9.306 1.00 97.12 82 ILE A O 1
ATOM 646 N N . THR A 1 83 ? -12.652 -0.863 7.155 1.00 97.81 83 THR A N 1
ATOM 647 C CA . THR A 1 83 ? -12.836 -2.204 6.604 1.00 97.81 83 THR A CA 1
ATOM 648 C C . THR A 1 83 ? -11.523 -2.656 5.983 1.00 97.81 83 THR A C 1
ATOM 650 O O . THR A 1 83 ? -11.103 -2.110 4.969 1.00 97.81 83 THR A O 1
ATOM 653 N N . VAL A 1 84 ? -10.878 -3.650 6.592 1.00 97.88 84 VAL A N 1
ATOM 654 C CA . VAL A 1 84 ? -9.696 -4.321 6.038 1.00 97.88 84 VAL A CA 1
ATOM 655 C C . VAL A 1 84 ? -10.132 -5.175 4.849 1.00 97.88 84 VAL A C 1
ATOM 657 O O . VAL A 1 84 ? -11.022 -6.028 4.995 1.00 97.88 84 VAL A O 1
ATOM 660 N N . ILE A 1 85 ? -9.509 -4.915 3.700 1.00 97.81 85 ILE A N 1
ATOM 661 C CA . ILE A 1 85 ? -9.742 -5.558 2.402 1.00 97.81 85 ILE A CA 1
ATOM 662 C C . ILE A 1 85 ? -8.685 -6.635 2.156 1.00 97.81 85 ILE A C 1
ATOM 664 O O . ILE A 1 85 ? -9.039 -7.744 1.769 1.00 97.81 85 ILE A O 1
ATOM 668 N N . ASP A 1 86 ? -7.413 -6.319 2.409 1.00 96.88 86 ASP A N 1
ATOM 669 C CA . ASP A 1 86 ? -6.288 -7.239 2.222 1.00 96.88 86 ASP A CA 1
ATOM 670 C C . ASP A 1 86 ? -5.240 -7.055 3.330 1.00 96.88 86 ASP A C 1
ATOM 672 O O . ASP A 1 86 ? -5.248 -6.061 4.061 1.00 96.88 86 ASP A O 1
ATOM 676 N N . THR A 1 87 ? -4.363 -8.038 3.504 1.00 97.06 87 THR A N 1
ATOM 677 C CA . THR A 1 87 ? -3.287 -8.018 4.498 1.00 97.06 87 THR A CA 1
ATOM 678 C C . THR A 1 87 ? -2.029 -8.632 3.919 1.00 97.06 87 THR A C 1
ATOM 680 O O . THR A 1 87 ? -2.031 -9.796 3.531 1.00 97.06 87 THR A O 1
ATOM 683 N N . LEU A 1 88 ? -0.939 -7.868 3.919 1.00 97.06 88 LEU A N 1
ATOM 684 C CA . LEU A 1 88 ? 0.355 -8.306 3.413 1.00 97.06 88 LEU A CA 1
ATOM 685 C C . LEU A 1 88 ? 1.441 -7.914 4.405 1.00 97.06 88 LEU A C 1
ATOM 687 O O . LEU A 1 88 ? 1.580 -6.741 4.735 1.00 97.06 88 LEU A O 1
ATOM 691 N N . PHE A 1 89 ? 2.205 -8.906 4.868 1.00 96.81 89 PHE A N 1
ATOM 692 C CA . PHE A 1 89 ? 3.472 -8.705 5.582 1.00 96.81 89 PHE A CA 1
ATOM 693 C C . PHE A 1 89 ? 3.419 -7.616 6.674 1.00 96.81 89 PHE A C 1
ATOM 695 O O . PHE A 1 89 ? 4.225 -6.691 6.690 1.00 96.81 89 PHE A O 1
ATOM 702 N N . GLY A 1 90 ? 2.424 -7.695 7.565 1.00 96.69 90 GLY A N 1
ATOM 703 C CA . GLY A 1 90 ? 2.272 -6.753 8.682 1.00 96.69 90 GLY A CA 1
ATOM 704 C C . GLY A 1 90 ? 1.532 -5.452 8.360 1.00 96.69 90 GLY A C 1
ATOM 705 O O . GLY A 1 90 ? 1.419 -4.605 9.238 1.00 96.69 90 GLY A O 1
ATOM 706 N N . TRP A 1 91 ? 0.979 -5.303 7.156 1.00 98.19 91 TRP A N 1
ATOM 707 C CA . TRP A 1 91 ? 0.195 -4.138 6.739 1.00 98.19 91 TRP A CA 1
ATOM 708 C C . TRP A 1 91 ? -1.199 -4.531 6.259 1.00 98.19 91 TRP A C 1
ATOM 710 O O . TRP A 1 91 ? -1.405 -5.608 5.694 1.00 98.19 91 TRP A O 1
ATOM 720 N N . HIS A 1 92 ? -2.161 -3.633 6.447 1.00 98.31 92 HIS A N 1
ATOM 721 C CA . HIS A 1 92 ? -3.530 -3.778 5.968 1.00 98.31 92 HIS A CA 1
ATOM 722 C C . HIS A 1 92 ? -3.819 -2.806 4.835 1.00 98.31 92 HIS A C 1
ATOM 724 O O . HIS A 1 92 ? -3.594 -1.609 4.979 1.00 98.31 92 HIS A O 1
ATOM 730 N N . TRP A 1 93 ? -4.391 -3.307 3.741 1.00 98.25 93 TRP A N 1
ATOM 731 C CA . TRP A 1 93 ? -5.068 -2.469 2.758 1.00 98.25 93 TRP A CA 1
ATOM 732 C C . TRP A 1 93 ? -6.501 -2.303 3.233 1.00 98.25 93 TRP A C 1
ATOM 734 O O . TRP A 1 93 ? -7.243 -3.288 3.336 1.00 98.25 93 TRP A O 1
ATOM 744 N N . ALA A 1 94 ? -6.888 -1.084 3.582 1.00 98.31 94 ALA A N 1
ATOM 745 C CA . ALA A 1 94 ? -8.159 -0.836 4.238 1.00 98.31 94 ALA A CA 1
ATOM 746 C C . ALA A 1 94 ? -8.879 0.381 3.671 1.00 98.31 94 ALA A C 1
ATOM 748 O O . ALA A 1 94 ? -8.274 1.285 3.100 1.00 98.31 94 ALA A O 1
ATOM 749 N N . GLN A 1 95 ? -10.195 0.393 3.857 1.00 98.38 95 GLN A N 1
ATOM 750 C CA . GLN A 1 95 ? -11.075 1.478 3.454 1.00 98.38 95 GLN A CA 1
ATOM 751 C C . GLN A 1 95 ? -11.706 2.150 4.677 1.00 98.38 95 GLN A C 1
ATOM 753 O O . GLN A 1 95 ? -12.281 1.481 5.542 1.00 98.38 95 GLN A O 1
ATOM 758 N N . LEU A 1 96 ? -11.634 3.480 4.718 1.00 96.75 96 LEU A N 1
ATOM 759 C CA . LEU A 1 96 ? -12.360 4.330 5.661 1.00 96.75 96 LEU A CA 1
ATOM 760 C C . LEU A 1 96 ? -13.837 4.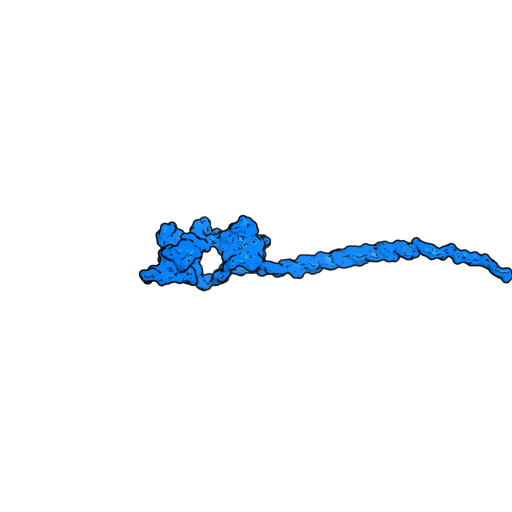443 5.277 1.00 96.75 96 LEU A C 1
ATOM 762 O O . LEU A 1 96 ? -14.210 4.295 4.115 1.00 96.75 96 LEU A O 1
ATOM 766 N N . LYS A 1 97 ? -14.689 4.824 6.236 1.00 92.38 97 LYS A N 1
ATOM 767 C CA . LYS A 1 97 ? -16.116 5.104 5.975 1.00 92.38 97 LYS A CA 1
ATOM 768 C C . LYS A 1 97 ? -16.339 6.171 4.889 1.00 92.38 97 LYS A C 1
ATOM 770 O O . LYS A 1 97 ? -17.352 6.129 4.202 1.00 92.38 97 LYS A O 1
ATOM 775 N N . SER A 1 98 ? -15.400 7.103 4.722 1.00 94.06 98 SER A N 1
ATOM 776 C CA . SER A 1 98 ? -15.420 8.117 3.656 1.00 94.06 98 SER A CA 1
ATOM 777 C C . SER A 1 98 ? -15.200 7.546 2.248 1.00 94.06 98 SER A C 1
ATOM 779 O O . SER A 1 98 ? -15.345 8.276 1.273 1.00 94.06 98 SER A O 1
ATOM 781 N N . GLY A 1 99 ? -14.828 6.269 2.126 1.00 96.00 99 GLY A N 1
ATOM 782 C CA . GLY A 1 99 ? -14.502 5.603 0.865 1.00 96.00 99 GLY A CA 1
ATOM 783 C C . GLY A 1 99 ? -13.015 5.645 0.504 1.00 96.00 99 GLY A C 1
ATOM 784 O O . GLY A 1 99 ? -12.597 4.919 -0.395 1.00 96.00 99 GLY A O 1
ATOM 785 N N . VAL A 1 100 ? -12.206 6.434 1.221 1.00 96.81 100 VAL A N 1
ATOM 786 C CA . VAL A 1 100 ? -10.752 6.510 1.016 1.00 96.81 100 VAL A CA 1
ATOM 787 C C . VAL A 1 100 ? -10.098 5.169 1.351 1.00 96.81 100 VAL A C 1
ATOM 789 O O . VAL A 1 100 ? -10.391 4.590 2.396 1.00 96.81 100 VAL A O 1
ATOM 792 N N . VAL A 1 101 ? -9.206 4.698 0.477 1.00 97.88 101 VAL A N 1
ATOM 793 C CA . VAL A 1 101 ? -8.507 3.412 0.606 1.00 97.88 101 VAL A CA 1
ATOM 794 C C . VAL A 1 101 ? -6.996 3.632 0.631 1.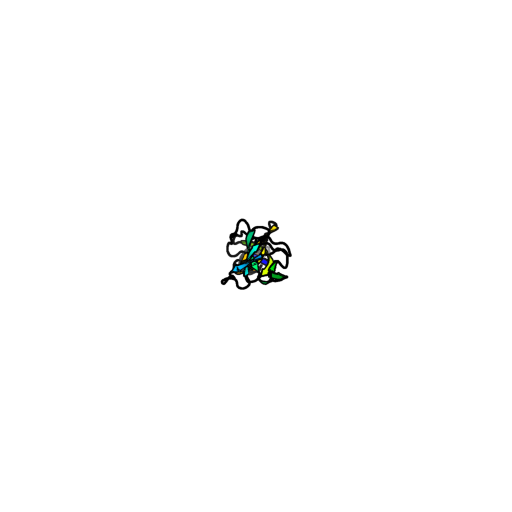00 97.88 101 VAL A C 1
ATOM 796 O O . VAL A 1 101 ? -6.496 4.515 -0.069 1.00 97.88 101 VAL A O 1
ATOM 799 N N . GLY A 1 102 ? -6.286 2.854 1.442 1.00 98.25 102 GLY A N 1
ATOM 800 C CA . GLY A 1 102 ? -4.835 2.925 1.576 1.00 98.25 102 GLY A CA 1
ATOM 801 C C . GLY A 1 102 ? -4.281 1.873 2.538 1.00 98.25 102 GLY A C 1
ATOM 802 O O . GLY A 1 102 ? -5.035 1.174 3.221 1.00 98.25 102 GLY A O 1
ATOM 803 N N . TRP A 1 103 ? -2.956 1.791 2.598 1.00 98.44 103 TRP A N 1
ATOM 804 C CA . TRP A 1 103 ? -2.207 0.975 3.544 1.00 98.44 103 TRP A CA 1
ATOM 805 C C . TRP A 1 103 ? -2.100 1.636 4.925 1.00 98.44 103 TRP A C 1
ATOM 807 O O . TRP A 1 103 ? -2.003 2.858 5.040 1.00 98.44 103 TRP A O 1
ATOM 817 N N . LEU A 1 104 ? -2.089 0.815 5.972 1.00 98.38 104 LEU A N 1
ATOM 818 C CA . LEU A 1 104 ? -1.634 1.175 7.317 1.00 98.38 104 LEU A CA 1
ATOM 819 C C . LEU A 1 104 ? -1.052 -0.059 8.033 1.00 98.38 104 LEU A C 1
ATOM 821 O O . LEU A 1 104 ? -1.450 -1.182 7.696 1.00 98.38 104 LEU A O 1
ATOM 825 N N . PRO A 1 105 ? -0.154 0.107 9.019 1.00 97.69 105 PRO A N 1
ATOM 826 C CA . PRO A 1 105 ? 0.408 -1.023 9.751 1.00 97.69 105 PRO A CA 1
ATOM 827 C C . PRO A 1 105 ? -0.661 -1.788 10.541 1.00 97.69 105 PRO A C 1
ATOM 829 O O . PRO A 1 105 ? -1.560 -1.207 11.152 1.00 97.69 105 PRO A O 1
ATOM 832 N N . ALA A 1 106 ? -0.567 -3.116 10.558 1.00 97.00 106 ALA A N 1
ATOM 833 C CA . ALA A 1 106 ? -1.562 -3.980 11.190 1.00 97.00 106 ALA A CA 1
ATOM 834 C C . ALA A 1 106 ? -1.607 -3.838 12.721 1.00 97.00 106 ALA A C 1
ATOM 836 O O . ALA A 1 106 ? -2.653 -4.026 13.336 1.00 97.00 106 ALA A O 1
ATOM 837 N N . ASN A 1 107 ? -0.495 -3.460 13.352 1.00 96.56 107 ASN A N 1
ATOM 838 C CA . ASN A 1 107 ? -0.422 -3.191 14.791 1.00 96.56 107 ASN A CA 1
ATOM 839 C C . ASN A 1 107 ? -1.107 -1.874 15.211 1.00 96.56 107 ASN A C 1
ATOM 841 O O . ASN A 1 107 ? -1.287 -1.657 16.406 1.00 96.56 107 ASN A O 1
ATOM 845 N N . HIS A 1 108 ? -1.548 -1.033 14.267 1.00 97.31 108 HIS A N 1
ATOM 846 C CA . HIS A 1 108 ? -2.294 0.200 14.555 1.00 97.31 108 HIS A CA 1
ATOM 847 C C . HIS A 1 108 ? -3.808 -0.026 14.675 1.00 97.31 108 HIS A C 1
ATOM 849 O O . HIS A 1 108 ? -4.567 0.934 14.840 1.00 97.31 108 HIS A O 1
ATOM 855 N N . VAL A 1 109 ? -4.275 -1.274 14.559 1.00 96.38 109 VAL A N 1
ATOM 856 C CA . VAL A 1 109 ? -5.702 -1.600 14.544 1.00 96.38 109 VAL A CA 1
ATOM 857 C C . VAL A 1 109 ? -6.030 -2.786 15.445 1.00 96.38 109 VAL A C 1
ATOM 859 O O . VAL A 1 109 ? -5.200 -3.648 15.717 1.00 96.38 109 VAL A O 1
ATOM 862 N N . ALA A 1 110 ? -7.284 -2.855 15.883 1.00 94.38 110 ALA A N 1
ATOM 863 C CA . ALA A 1 110 ? -7.838 -3.993 16.606 1.00 94.38 110 ALA A CA 1
ATOM 864 C C . ALA A 1 110 ? -9.136 -4.475 15.950 1.00 94.38 110 ALA A C 1
ATOM 866 O O . ALA A 1 110 ? -9.915 -3.685 15.409 1.00 94.38 110 ALA A O 1
ATOM 867 N N . ALA A 1 111 ? -9.400 -5.782 16.017 1.00 88.00 111 ALA A N 1
ATOM 868 C CA . ALA A 1 111 ? -10.622 -6.365 15.474 1.00 88.00 111 ALA A CA 1
ATOM 869 C C . ALA A 1 111 ? -11.879 -5.791 16.156 1.00 88.00 111 ALA A C 1
ATOM 871 O O . ALA A 1 111 ? -11.970 -5.681 17.382 1.00 88.00 111 ALA A O 1
ATOM 872 N N . TRP A 1 112 ? -12.895 -5.467 15.359 1.00 78.69 112 TRP A N 1
ATOM 873 C CA . TRP A 1 112 ? -14.226 -5.134 15.867 1.00 78.69 112 TRP A CA 1
ATOM 874 C C . TRP A 1 112 ? -14.984 -6.445 16.183 1.00 78.69 112 TRP A C 1
ATOM 876 O O . TRP A 1 112 ? -15.056 -7.282 15.284 1.00 78.69 112 TRP A O 1
ATOM 886 N N . PRO A 1 113 ? -15.551 -6.684 17.392 1.00 67.62 113 PRO A N 1
ATOM 887 C CA . PRO A 1 113 ? -15.988 -5.725 18.399 1.00 67.62 113 PRO A CA 1
ATOM 888 C C . PRO A 1 113 ? -15.229 -5.893 19.729 1.00 67.62 113 PRO A C 1
ATOM 890 O O . PRO A 1 113 ? -15.857 -6.014 20.781 1.00 67.62 113 PRO A O 1
ATOM 893 N N . ALA A 1 114 ? -13.890 -5.869 19.725 1.00 55.22 114 ALA A N 1
ATOM 894 C CA . ALA A 1 114 ? -13.121 -5.944 20.976 1.00 55.22 114 ALA A CA 1
ATOM 895 C C . ALA A 1 114 ? -13.515 -4.843 21.997 1.00 55.22 114 ALA A C 1
ATOM 897 O O . ALA A 1 114 ? -13.288 -4.994 23.195 1.00 55.22 114 ALA A O 1
ATOM 898 N N . MET A 1 115 ? -14.185 -3.771 21.543 1.00 49.22 115 MET A N 1
ATOM 899 C CA . MET A 1 115 ? -14.697 -2.671 22.369 1.00 49.22 115 MET A CA 1
ATOM 900 C C . MET A 1 115 ? -16.095 -2.908 22.991 1.00 49.22 115 MET A C 1
ATOM 902 O O . MET A 1 115 ? -16.421 -2.249 23.979 1.00 49.22 115 MET A O 1
ATOM 906 N N . ARG A 1 116 ? -16.937 -3.829 22.479 1.00 51.62 116 ARG A N 1
ATOM 907 C CA . ARG A 1 116 ? -18.316 -3.991 23.008 1.00 51.62 116 ARG A CA 1
ATOM 908 C C . ARG A 1 116 ? -18.371 -4.603 24.410 1.00 51.62 116 ARG A C 1
ATOM 910 O O . ARG A 1 116 ? -19.206 -4.207 25.211 1.00 51.62 116 ARG A O 1
ATOM 917 N N . MET A 1 117 ? -17.388 -5.419 24.791 1.00 44.38 117 MET A N 1
ATOM 918 C CA . MET A 1 117 ? -17.383 -6.075 26.107 1.00 44.38 117 MET A CA 1
ATOM 919 C C . MET A 1 117 ? -17.065 -5.164 27.312 1.00 44.38 117 MET A C 1
ATOM 921 O O . MET A 1 117 ? -17.115 -5.629 28.453 1.00 44.38 117 MET A O 1
ATOM 925 N N . ARG A 1 118 ? -16.705 -3.883 27.126 1.00 49.41 118 ARG A N 1
ATOM 926 C CA . ARG A 1 118 ? -16.484 -2.944 28.253 1.00 49.41 118 ARG A CA 1
ATOM 927 C C . ARG A 1 118 ? -17.581 -1.896 28.431 1.00 49.41 118 ARG A C 1
ATOM 929 O O . ARG A 1 118 ? -17.712 -1.389 29.540 1.00 49.41 118 ARG A O 1
ATOM 936 N N . ALA A 1 119 ? -18.346 -1.584 27.387 1.00 45.16 119 ALA A N 1
ATOM 937 C CA . ALA A 1 119 ? -19.438 -0.615 27.477 1.00 45.16 119 ALA A CA 1
ATOM 938 C C . ALA A 1 119 ? -20.739 -1.262 27.984 1.00 45.16 119 ALA A C 1
ATOM 940 O O . ALA A 1 119 ? -21.396 -0.685 28.841 1.00 45.16 119 ALA A O 1
ATOM 941 N N . GLU A 1 120 ? -21.042 -2.491 27.553 1.00 46.19 120 GLU A N 1
ATOM 942 C CA . GLU A 1 120 ? -22.283 -3.203 27.922 1.00 46.19 120 GLU A CA 1
ATOM 943 C C . GLU A 1 120 ? -22.297 -3.646 29.405 1.00 46.19 120 GLU A C 1
ATOM 945 O O . GLU A 1 120 ? -23.348 -3.741 30.017 1.00 46.19 120 GLU A O 1
ATOM 950 N N . ARG A 1 121 ? -21.134 -3.780 30.067 1.00 49.91 121 ARG A N 1
ATOM 951 C CA . ARG A 1 121 ? -21.073 -4.054 31.522 1.00 49.91 121 ARG A CA 1
ATOM 952 C C . ARG A 1 121 ? -21.441 -2.871 32.425 1.00 49.91 121 ARG A C 1
ATOM 954 O O . ARG A 1 121 ? -21.553 -3.067 33.630 1.00 49.91 121 ARG A O 1
ATOM 961 N N . ARG A 1 122 ? -21.539 -1.653 31.885 1.00 47.59 122 ARG A N 1
ATOM 962 C CA . ARG A 1 122 ? -21.863 -0.450 32.671 1.00 47.59 122 ARG A CA 1
ATOM 963 C C . ARG A 1 122 ? -23.342 -0.082 32.568 1.00 47.59 122 ARG A C 1
ATOM 965 O O . ARG A 1 122 ? -23.884 0.391 33.552 1.00 47.59 122 ARG A O 1
ATOM 972 N N . SER A 1 123 ? -23.976 -0.353 31.425 1.00 48.47 123 SER A N 1
ATOM 973 C CA . SER A 1 123 ? -25.412 -0.123 31.225 1.00 48.47 123 SER A CA 1
ATOM 974 C C . SER A 1 123 ? -26.275 -1.074 32.055 1.00 48.47 123 SER A C 1
ATOM 976 O O . SER A 1 123 ? -27.202 -0.626 32.714 1.00 48.47 123 SER A O 1
ATOM 978 N N . ASP A 1 124 ? -25.916 -2.359 32.120 1.00 49.12 124 ASP A N 1
ATOM 979 C CA . ASP A 1 124 ? -26.762 -3.362 32.785 1.00 49.12 124 ASP A CA 1
ATOM 980 C C . ASP A 1 124 ? -26.802 -3.183 34.317 1.00 49.12 124 ASP A C 1
ATOM 982 O O . ASP A 1 124 ? -27.790 -3.515 34.963 1.00 49.12 124 ASP A O 1
ATOM 986 N N . ALA A 1 125 ? -25.749 -2.609 34.912 1.00 51.72 125 ALA A N 1
ATOM 987 C CA . ALA A 1 125 ? -25.698 -2.336 36.350 1.00 51.72 125 ALA A CA 1
ATOM 988 C C . ALA A 1 125 ? -26.505 -1.088 36.758 1.00 51.72 125 ALA A C 1
ATOM 990 O O . ALA A 1 125 ? -27.035 -1.042 37.866 1.00 51.72 125 ALA A O 1
ATOM 991 N N . GLU A 1 126 ? -26.605 -0.083 35.881 1.00 52.78 126 GLU A N 1
ATOM 992 C CA . GLU A 1 126 ? -27.372 1.144 36.146 1.00 52.78 126 GLU A CA 1
ATOM 993 C C . GLU A 1 126 ? -28.880 0.928 35.913 1.00 52.78 126 GLU A C 1
ATOM 995 O O . GLU A 1 126 ? -29.703 1.473 36.656 1.00 52.78 126 GLU A O 1
ATOM 1000 N N . ASP A 1 127 ? -29.248 0.068 34.957 1.00 50.53 127 ASP A N 1
ATOM 1001 C CA . ASP A 1 127 ? -30.645 -0.278 34.669 1.00 50.53 127 ASP A CA 1
ATOM 1002 C C . ASP A 1 127 ? -31.267 -1.196 35.748 1.00 50.53 127 ASP A C 1
ATOM 1004 O O . ASP A 1 127 ? -32.436 -1.017 36.109 1.00 50.53 127 ASP A O 1
ATOM 1008 N N . ASP A 1 128 ? -30.491 -2.111 36.348 1.00 50.41 128 ASP A N 1
ATOM 1009 C CA . ASP A 1 128 ? -30.957 -2.972 37.450 1.00 50.41 128 ASP A CA 1
ATOM 1010 C C . ASP A 1 128 ? -31.207 -2.184 38.754 1.00 50.41 128 ASP A C 1
ATOM 1012 O O . ASP A 1 128 ? -32.191 -2.432 39.464 1.00 50.41 128 ASP A O 1
ATOM 1016 N N . GLU A 1 129 ? -30.372 -1.186 39.067 1.00 51.03 129 GLU A N 1
ATOM 1017 C CA . GLU A 1 129 ? -30.559 -0.328 40.246 1.00 51.03 129 GLU A CA 1
ATOM 1018 C C . GLU A 1 129 ? -31.749 0.638 40.067 1.00 51.03 129 GLU A C 1
ATOM 1020 O O . GLU A 1 129 ? -32.528 0.864 41.005 1.00 51.03 129 GLU A O 1
ATOM 1025 N N . ALA A 1 130 ? -31.975 1.128 38.842 1.00 50.22 130 ALA A N 1
ATOM 1026 C CA . ALA A 1 130 ? -33.154 1.919 38.494 1.00 50.22 130 ALA A CA 1
ATOM 1027 C C . ALA A 1 130 ? -34.461 1.105 38.607 1.00 50.22 130 ALA A C 1
ATOM 1029 O O . ALA A 1 130 ? -35.450 1.595 39.169 1.00 50.22 130 ALA A O 1
ATOM 1030 N N . LEU A 1 131 ? -34.467 -0.156 38.157 1.00 51.12 131 LEU A N 1
ATOM 1031 C CA . LEU A 1 131 ? -35.629 -1.046 38.258 1.00 51.12 131 LEU A CA 1
ATOM 1032 C C . LEU A 1 131 ? -35.929 -1.437 39.717 1.00 51.12 131 LEU A C 1
ATOM 1034 O O . LEU A 1 131 ? -37.092 -1.431 40.139 1.00 51.12 131 LEU A O 1
ATOM 1038 N N . ALA A 1 132 ? -34.894 -1.698 40.523 1.00 52.97 132 ALA A N 1
ATOM 1039 C CA . ALA A 1 132 ? -35.035 -2.003 41.948 1.00 52.97 132 ALA A CA 1
ATOM 1040 C C . ALA A 1 132 ? -35.615 -0.818 42.749 1.00 52.97 132 ALA A C 1
ATOM 1042 O O . ALA A 1 132 ? -36.503 -1.006 43.589 1.00 52.97 132 ALA A O 1
ATOM 1043 N N . GLY A 1 133 ? -35.189 0.416 42.450 1.00 52.50 133 GLY A N 1
ATOM 1044 C CA . GLY A 1 133 ? -35.738 1.632 43.063 1.00 52.50 133 GLY A CA 1
ATOM 1045 C C . GLY A 1 133 ? -37.199 1.911 42.682 1.00 52.50 133 GLY A C 1
ATOM 1046 O O . GLY A 1 133 ? -37.973 2.440 43.489 1.00 52.50 133 GLY A O 1
ATOM 1047 N N . GLN A 1 134 ? -37.611 1.516 41.476 1.00 52.94 134 GLN A N 1
ATOM 1048 C CA . GLN A 1 134 ? -38.973 1.704 40.972 1.00 52.94 134 GLN A CA 1
ATOM 1049 C C . GLN A 1 134 ? -39.948 0.640 41.514 1.00 52.94 134 GLN A C 1
ATOM 1051 O O . GLN A 1 134 ? -41.087 0.966 41.865 1.00 52.94 134 GLN A O 1
ATOM 1056 N N . LEU A 1 135 ? -39.483 -0.599 41.713 1.00 44.78 135 LEU A N 1
ATOM 1057 C CA . LEU A 1 135 ? -40.260 -1.674 42.345 1.00 44.78 135 LEU A CA 1
ATOM 1058 C C . LEU A 1 135 ? -40.505 -1.442 43.847 1.00 44.78 135 LEU A C 1
ATOM 1060 O O . LEU A 1 135 ? -41.577 -1.799 44.344 1.00 44.78 135 LEU A O 1
ATOM 1064 N N . GLN A 1 136 ? -39.595 -0.765 44.561 1.00 52.41 136 GLN A N 1
ATOM 1065 C CA . GLN A 1 136 ? -39.810 -0.360 45.962 1.00 52.41 136 GLN A CA 1
ATOM 1066 C C . GLN A 1 136 ? -40.850 0.764 46.136 1.00 52.41 136 GLN A C 1
ATOM 1068 O O . GLN A 1 136 ? -41.433 0.906 47.215 1.00 52.41 136 GLN A O 1
ATOM 1073 N N . ARG A 1 137 ? -41.115 1.569 45.095 1.00 49.94 137 ARG A N 1
ATOM 1074 C CA . ARG A 1 137 ? -42.165 2.607 45.125 1.00 49.94 137 ARG A CA 1
ATOM 1075 C C . ARG A 1 137 ? -43.551 2.042 44.825 1.00 49.94 137 ARG A C 1
ATOM 1077 O O . ARG A 1 137 ? -44.525 2.506 45.412 1.00 49.94 137 ARG A O 1
ATOM 1084 N N . LEU A 1 138 ? -43.642 1.011 43.984 1.00 46.34 138 LEU A N 1
ATOM 1085 C CA . LEU A 1 138 ? -44.914 0.357 43.652 1.00 46.34 138 LEU A CA 1
ATOM 1086 C C . LEU A 1 138 ? -45.399 -0.612 44.743 1.00 46.34 138 LEU A C 1
ATOM 1088 O O . LEU A 1 138 ? -46.604 -0.759 44.931 1.00 46.34 138 LEU A O 1
ATOM 1092 N N . THR A 1 139 ? -44.501 -1.199 45.540 1.00 47.62 139 THR A N 1
ATOM 1093 C CA . THR A 1 139 ? -44.887 -2.060 46.679 1.00 47.62 139 THR A CA 1
ATOM 1094 C C . THR A 1 139 ? -45.357 -1.294 47.924 1.00 47.62 139 THR A C 1
ATOM 1096 O O . THR A 1 139 ? -46.029 -1.884 48.765 1.00 47.62 139 THR A O 1
ATOM 1099 N N . ARG A 1 140 ? -45.097 0.019 48.047 1.00 48.84 140 ARG A N 1
ATOM 1100 C CA . ARG A 1 140 ? -45.620 0.846 49.163 1.00 48.84 140 ARG A CA 1
ATOM 1101 C C . ARG A 1 140 ? -47.024 1.411 48.940 1.00 48.84 140 ARG A C 1
ATOM 1103 O O . ARG A 1 140 ? -47.616 1.905 49.892 1.00 48.84 140 ARG A O 1
ATOM 1110 N N . PHE A 1 141 ? -47.569 1.331 47.726 1.00 44.69 141 PHE A N 1
ATOM 1111 C CA . PHE A 1 141 ? -48.912 1.845 47.416 1.00 44.69 141 PHE A CA 1
ATOM 1112 C C . PHE A 1 141 ? -50.023 0.787 47.512 1.00 44.69 141 PHE A C 1
ATOM 1114 O O . PHE A 1 141 ? -51.200 1.135 47.490 1.00 44.69 141 PHE A O 1
ATOM 1121 N N . ALA A 1 142 ? -49.673 -0.495 47.660 1.00 44.44 142 ALA A N 1
ATOM 1122 C CA . ALA A 1 142 ? -50.639 -1.594 47.737 1.00 44.44 142 ALA A CA 1
ATOM 1123 C C . ALA A 1 142 ? -51.079 -1.960 49.173 1.00 44.44 142 ALA A C 1
ATOM 1125 O O . ALA A 1 142 ? -51.897 -2.858 49.342 1.00 44.44 142 ALA A O 1
ATOM 1126 N N . SER A 1 143 ? -50.573 -1.284 50.211 1.00 47.91 143 SER A N 1
ATOM 1127 C CA . SER A 1 143 ? -50.887 -1.594 51.620 1.00 47.91 143 SER A CA 1
ATOM 1128 C C . SER A 1 143 ? -51.789 -0.575 52.330 1.00 47.91 143 SER A C 1
ATOM 1130 O O . SER A 1 143 ? -52.093 -0.747 53.508 1.00 47.91 143 SER A O 1
ATOM 1132 N N . SER A 1 144 ? -52.299 0.442 51.632 1.00 52.28 144 SER A N 1
ATOM 1133 C CA . SER A 1 144 ? -53.300 1.370 52.174 1.00 52.28 144 SER A CA 1
ATOM 1134 C C . SER A 1 144 ? -54.640 1.218 51.448 1.00 52.28 144 SER A C 1
ATOM 1136 O O . SER A 1 144 ? -54.993 2.028 50.594 1.00 52.28 144 SER A O 1
ATOM 1138 N N . GLY A 1 145 ? -55.396 0.166 51.766 1.00 42.50 145 GLY A N 1
ATOM 1139 C CA . GLY A 1 145 ? -56.727 -0.028 51.193 1.00 42.50 145 GLY A CA 1
ATOM 1140 C C . GLY A 1 145 ? -57.548 -1.108 51.892 1.00 42.50 145 GLY A C 1
ATOM 1141 O O . GLY A 1 145 ? -57.540 -2.250 51.463 1.00 42.50 145 GLY A O 1
ATOM 1142 N N . GLN A 1 146 ? -58.309 -0.680 52.907 1.00 42.03 146 GLN A N 1
ATOM 1143 C CA . GLN A 1 146 ? -59.483 -1.332 53.517 1.00 42.03 146 GLN A CA 1
ATOM 1144 C C . GLN A 1 146 ? -59.287 -2.560 54.431 1.00 42.03 146 GLN A C 1
ATOM 1146 O O . GLN A 1 146 ? -59.109 -3.679 53.971 1.00 42.03 146 GLN A O 1
ATOM 1151 N N . ALA A 1 147 ? -59.556 -2.370 55.731 1.00 37.53 147 ALA A N 1
ATOM 1152 C CA . ALA A 1 147 ? -60.794 -2.871 56.351 1.00 37.53 147 ALA A CA 1
ATOM 1153 C C . ALA A 1 147 ? -60.953 -2.325 57.784 1.00 37.53 147 ALA A C 1
ATOM 1155 O O . ALA A 1 147 ? -60.314 -2.793 58.721 1.00 37.53 147 ALA A O 1
ATOM 1156 N N . ASN A 1 148 ? -61.850 -1.349 57.949 1.00 42.84 148 ASN A N 1
ATOM 1157 C CA . ASN A 1 148 ? -62.465 -1.023 59.232 1.00 42.84 148 ASN A CA 1
ATOM 1158 C C . ASN A 1 148 ? -63.905 -1.562 59.208 1.00 42.84 148 ASN A C 1
ATOM 1160 O O . ASN A 1 148 ? -64.739 -1.048 58.463 1.00 42.84 148 ASN A O 1
ATOM 1164 N N . ARG A 1 149 ? -64.171 -2.614 59.9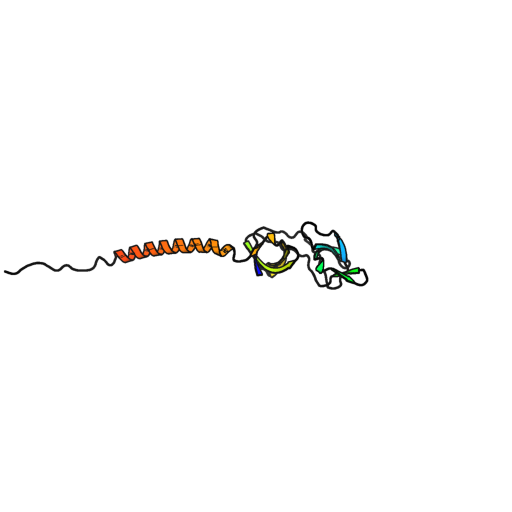83 1.00 42.34 149 ARG A N 1
ATOM 1165 C CA . ARG A 1 149 ? -65.476 -3.007 60.549 1.00 42.34 149 ARG A CA 1
ATOM 1166 C C . ARG A 1 149 ? -65.103 -3.709 61.857 1.00 42.34 149 ARG A C 1
ATOM 1168 O O . ARG A 1 149 ? -64.456 -4.744 61.819 1.00 42.34 149 ARG A O 1
ATOM 1175 N N . GLY A 1 150 ? -65.265 -3.083 63.015 1.00 35.28 150 GLY A N 1
ATOM 1176 C CA . GLY A 1 150 ? -66.562 -2.748 63.591 1.00 35.28 150 GLY A CA 1
ATOM 1177 C C . GLY A 1 150 ? -66.885 -3.836 64.614 1.00 35.28 150 GLY A C 1
ATOM 1178 O O . GLY A 1 150 ? -67.480 -4.850 64.267 1.00 35.28 150 GLY A O 1
ATOM 1179 N N . ASN A 1 151 ? -66.386 -3.647 65.835 1.00 41.09 151 ASN A N 1
ATOM 1180 C CA . ASN A 1 151 ? -66.772 -4.421 67.010 1.00 41.09 151 ASN A CA 1
ATOM 1181 C C . ASN A 1 151 ? -68.154 -3.943 67.504 1.00 41.09 151 ASN A C 1
ATOM 1183 O O . ASN A 1 151 ? -68.550 -2.836 67.151 1.00 41.09 151 ASN A O 1
ATOM 1187 N N . GLU A 1 152 ? -68.780 -4.753 68.368 1.00 39.41 152 GLU A N 1
ATOM 1188 C CA . GLU A 1 152 ? -69.885 -4.444 69.301 1.00 39.41 152 GLU A CA 1
ATOM 1189 C C . GLU A 1 152 ? -71.290 -5.028 69.008 1.00 39.41 152 GLU A C 1
ATOM 1191 O O . GLU A 1 152 ? -72.092 -4.484 68.256 1.00 39.41 152 GLU A O 1
ATOM 1196 N N . LEU A 1 153 ? -71.571 -6.148 69.706 1.00 40.00 153 LEU A N 1
ATOM 1197 C CA . LEU A 1 153 ? -72.608 -6.336 70.752 1.00 40.00 153 LEU A CA 1
ATOM 1198 C C . LEU A 1 153 ? -73.462 -7.607 70.580 1.00 40.00 153 LEU A C 1
ATOM 1200 O O . LEU A 1 153 ? -74.314 -7.718 69.700 1.00 40.00 153 LEU A O 1
ATOM 1204 N N . ARG A 1 154 ? -73.282 -8.547 71.515 1.00 37.69 154 ARG A N 1
ATOM 1205 C CA . ARG A 1 154 ? -74.309 -9.500 71.951 1.00 37.69 154 ARG A CA 1
ATOM 1206 C C . ARG A 1 154 ? -74.446 -9.405 73.472 1.00 37.69 154 ARG A C 1
ATOM 1208 O O . ARG A 1 154 ? -73.480 -9.059 74.147 1.00 37.69 154 ARG A O 1
ATOM 1215 N N . ALA A 1 155 ? -75.688 -9.642 73.887 1.00 49.09 155 ALA A N 1
ATOM 1216 C CA . ALA A 1 155 ? -76.319 -9.402 75.180 1.00 49.09 155 ALA A CA 1
ATOM 1217 C C . ALA A 1 155 ? -75.673 -10.105 76.379 1.00 49.09 155 ALA A C 1
ATOM 1219 O O . ALA A 1 155 ? -75.010 -11.145 76.165 1.00 49.09 155 ALA A O 1
#

pLDDT: mean 83.1, std 22.27, range [35.28, 98.62]